Protein AF-A0A6B3EUR5-F1 (afdb_monomer_lite)

Secondary structure (DSSP, 8-state):
--------TTS-HHHHHHHHHHTT----B-TT--B--GGGS-SS--GGGSPP-HHHHHHHHHHHHH--

pLDDT: mean 89.79, std 8.79, range [56.0, 98.25]

Structure (mmCIF, N/CA/C/O backbone):
data_AF-A0A6B3EUR5-F1
#
_entry.id   AF-A0A6B3EUR5-F1
#
loop_
_atom_site.group_PDB
_atom_site.id
_atom_site.type_symbol
_atom_site.label_atom_id
_atom_site.label_alt_id
_atom_site.label_comp_id
_atom_site.label_asym_id
_atom_site.label_entity_id
_atom_site.label_seq_id
_atom_site.pdbx_PDB_ins_code
_atom_site.Cartn_x
_atom_site.Cartn_y
_atom_site.Cartn_z
_atom_site.occupancy
_atom_site.B_iso_or_equiv
_atom_site.auth_seq_id
_atom_site.auth_comp_id
_atom_site.auth_asym_id
_atom_site.auth_atom_id
_atom_site.pdbx_PDB_model_num
ATOM 1 N N . ARG A 1 1 ? -11.785 14.925 -11.339 1.00 87.69 1 ARG A N 1
ATOM 2 C CA . ARG A 1 1 ? -12.717 14.851 -10.184 1.00 87.69 1 ARG A CA 1
ATOM 3 C C . ARG A 1 1 ? -12.405 13.574 -9.416 1.00 87.69 1 ARG A C 1
ATOM 5 O O . ARG A 1 1 ? -12.295 12.541 -10.060 1.00 87.69 1 ARG A O 1
ATOM 12 N N . LEU A 1 2 ? -12.235 13.642 -8.096 1.00 89.56 2 LEU A N 1
ATOM 13 C CA . LEU A 1 2 ? -12.074 12.453 -7.251 1.00 89.56 2 LEU A CA 1
ATOM 14 C C . LEU A 1 2 ? -13.395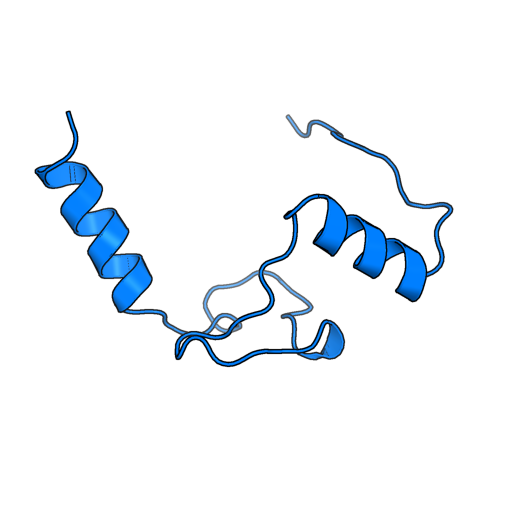 11.671 -7.194 1.00 89.56 2 LEU A C 1
ATOM 16 O O . LEU A 1 2 ? -14.460 12.280 -7.060 1.00 89.56 2 LEU A O 1
ATOM 20 N N . ARG A 1 3 ? -13.326 10.341 -7.286 1.00 94.44 3 ARG A N 1
ATOM 21 C CA . ARG A 1 3 ? -14.454 9.436 -7.038 1.00 94.44 3 ARG A CA 1
ATOM 22 C C . ARG A 1 3 ? -14.10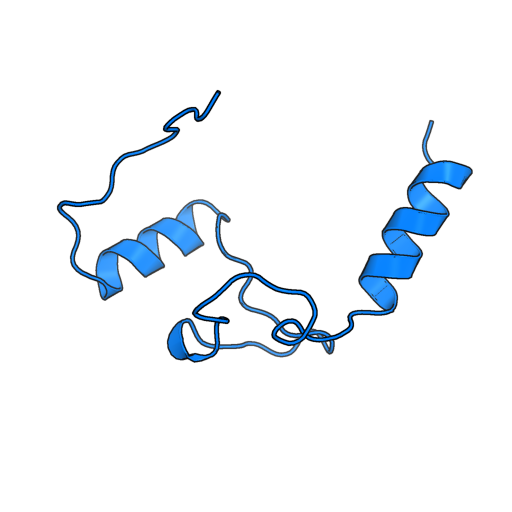3 8.545 -5.853 1.00 94.44 3 ARG A C 1
ATOM 24 O O . ARG A 1 3 ? -13.079 7.874 -5.888 1.00 94.44 3 ARG A O 1
ATOM 31 N N . VAL A 1 4 ? -14.964 8.529 -4.840 1.00 93.69 4 VAL A N 1
ATOM 32 C CA . VAL A 1 4 ? -14.861 7.582 -3.724 1.00 93.69 4 VAL A CA 1
ATOM 33 C C . VAL A 1 4 ? -15.461 6.252 -4.177 1.00 93.69 4 VAL A C 1
ATOM 35 O O . VAL A 1 4 ? -16.592 6.223 -4.664 1.00 93.69 4 VAL A O 1
ATOM 38 N N . GLN A 1 5 ? -14.682 5.173 -4.081 1.00 94.75 5 GLN A N 1
ATOM 39 C CA . GLN A 1 5 ? -15.115 3.823 -4.460 1.00 94.75 5 GLN A CA 1
ATOM 40 C C . GLN A 1 5 ? -15.633 3.017 -3.262 1.00 94.75 5 GLN A C 1
ATOM 42 O O . GLN A 1 5 ? -16.540 2.209 -3.436 1.00 94.75 5 GLN A O 1
ATOM 47 N N . ALA A 1 6 ? -15.083 3.249 -2.069 1.00 95.44 6 ALA A N 1
ATOM 48 C CA . ALA A 1 6 ? -15.541 2.684 -0.804 1.00 95.44 6 ALA A CA 1
ATOM 49 C C . ALA A 1 6 ? -15.068 3.554 0.372 1.00 95.44 6 ALA A C 1
ATOM 51 O O . ALA A 1 6 ? -14.100 4.303 0.222 1.00 95.44 6 ALA A O 1
ATOM 52 N N . ASP A 1 7 ? -15.746 3.433 1.514 1.00 96.50 7 ASP A N 1
ATOM 53 C CA . ASP A 1 7 ? -15.411 4.109 2.769 1.00 96.50 7 ASP A CA 1
ATOM 54 C C . ASP A 1 7 ? -15.107 3.061 3.850 1.00 96.50 7 ASP A C 1
ATOM 56 O O . ASP A 1 7 ? -15.936 2.196 4.126 1.00 96.50 7 ASP A O 1
ATOM 60 N N . TYR A 1 8 ? -13.900 3.125 4.413 1.00 96.75 8 TYR A N 1
ATOM 61 C CA . TYR A 1 8 ? -13.427 2.263 5.504 1.00 96.75 8 TYR A CA 1
ATOM 62 C C . TYR A 1 8 ? -12.917 3.082 6.689 1.00 96.75 8 TYR A C 1
ATOM 64 O O . TYR A 1 8 ? -12.128 2.580 7.485 1.00 96.75 8 TYR A O 1
ATOM 72 N N . SER A 1 9 ? -13.321 4.350 6.792 1.00 96.62 9 SER A N 1
ATOM 73 C CA . SER A 1 9 ? -12.869 5.244 7.863 1.00 96.62 9 SER A CA 1
ATOM 74 C C . SER A 1 9 ? -13.258 4.763 9.268 1.00 96.62 9 SER A C 1
ATOM 76 O O . SER A 1 9 ? -12.570 5.099 10.228 1.00 96.62 9 SER A O 1
ATOM 78 N N . ASP A 1 10 ? -14.287 3.917 9.378 1.00 97.88 10 ASP A N 1
ATOM 79 C CA . ASP A 1 10 ? -14.722 3.289 10.632 1.00 97.88 10 ASP A CA 1
ATOM 80 C C . ASP A 1 10 ? -13.880 2.061 11.044 1.00 97.88 10 ASP A C 1
ATOM 82 O O . ASP A 1 10 ? -14.046 1.537 12.149 1.00 97.88 10 ASP A O 1
ATOM 86 N N . LEU A 1 11 ? -12.987 1.560 10.178 1.00 98.25 11 LEU A N 1
ATOM 87 C CA . LEU A 1 11 ? -12.154 0.394 10.481 1.00 98.25 11 LEU A CA 1
ATOM 88 C C . LEU A 1 11 ? -10.883 0.782 11.241 1.00 98.25 11 LEU A C 1
ATOM 90 O O . LEU A 1 11 ? -10.205 1.758 10.925 1.00 98.25 11 LEU A O 1
ATOM 94 N N . GLY A 1 12 ? -10.494 -0.068 12.195 1.00 97.94 12 GLY A N 1
ATOM 95 C CA . GLY A 1 12 ? -9.136 -0.053 12.737 1.00 97.94 12 GLY A CA 1
ATOM 96 C C . GLY A 1 12 ? -8.108 -0.487 11.685 1.00 97.94 12 GLY A C 1
ATOM 97 O O . GLY A 1 12 ? -8.428 -1.233 10.761 1.00 97.94 12 GLY A O 1
ATOM 98 N N . GLU A 1 13 ? -6.852 -0.069 11.852 1.00 96.06 13 GLU A N 1
ATOM 99 C CA . GLU A 1 13 ? -5.794 -0.237 10.842 1.00 96.06 13 GLU A CA 1
ATOM 100 C C . GLU A 1 13 ? -5.589 -1.692 10.383 1.00 96.06 13 GLU A C 1
ATOM 102 O O . GLU A 1 13 ? -5.476 -1.953 9.186 1.00 96.06 13 GLU A O 1
ATOM 107 N N . SER A 1 14 ? -5.593 -2.657 11.309 1.00 96.56 14 SER A N 1
ATOM 108 C CA . SER A 1 14 ? -5.456 -4.077 10.947 1.00 96.56 14 SER A CA 1
ATOM 109 C C . SER A 1 14 ? -6.589 -4.537 10.027 1.00 96.56 14 SER A C 1
ATOM 111 O O . SER A 1 14 ? -6.329 -5.105 8.968 1.00 96.56 14 SER A O 1
ATOM 113 N N . ALA A 1 15 ? -7.836 -4.241 10.409 1.00 98.06 15 ALA A N 1
ATOM 114 C CA . ALA A 1 15 ? -9.023 -4.624 9.647 1.00 98.06 15 ALA A CA 1
ATOM 115 C C . ALA A 1 15 ? -9.075 -3.907 8.291 1.00 98.06 15 ALA A C 1
ATOM 117 O O . ALA A 1 15 ? -9.454 -4.500 7.284 1.00 98.06 15 ALA A O 1
ATOM 118 N N . PHE A 1 16 ? -8.630 -2.651 8.242 1.00 97.88 16 PHE A N 1
ATOM 119 C CA . PHE A 1 16 ? -8.472 -1.918 6.993 1.00 97.88 16 PHE A CA 1
ATOM 120 C C . PHE A 1 16 ? -7.520 -2.643 6.030 1.00 97.88 16 PHE A C 1
ATOM 122 O O . PHE A 1 16 ? -7.855 -2.854 4.864 1.00 97.88 16 PHE A O 1
ATOM 129 N N . TRP A 1 17 ? -6.347 -3.072 6.503 1.00 97.38 17 TRP A N 1
ATOM 130 C CA . TRP A 1 17 ? -5.379 -3.768 5.655 1.00 97.38 17 TRP A CA 1
ATOM 131 C C . TRP A 1 17 ? -5.820 -5.175 5.246 1.00 97.38 17 TRP A C 1
ATOM 133 O O . TRP A 1 17 ? -5.514 -5.596 4.126 1.00 97.38 17 TRP A O 1
ATOM 143 N N . ASP A 1 18 ? -6.557 -5.885 6.104 1.00 97.31 18 ASP A N 1
ATOM 144 C CA . ASP A 1 18 ? -7.228 -7.136 5.729 1.00 97.31 18 ASP A CA 1
ATOM 145 C C . ASP A 1 18 ? -8.176 -6.908 4.546 1.00 97.31 18 ASP A C 1
ATOM 147 O O . ASP A 1 18 ? -8.120 -7.630 3.548 1.00 97.31 18 ASP A O 1
ATOM 151 N N . GLU A 1 19 ? -8.966 -5.837 4.601 1.00 98.00 19 GLU A N 1
ATOM 152 C CA . GLU A 1 19 ? -9.906 -5.478 3.545 1.00 98.00 19 GLU A CA 1
ATOM 153 C C . GLU A 1 19 ? -9.231 -5.028 2.240 1.00 98.00 19 GLU A C 1
ATOM 155 O O . GLU A 1 19 ? -9.707 -5.349 1.145 1.00 98.00 19 GLU A O 1
ATOM 160 N N . MET A 1 20 ? -8.095 -4.328 2.318 1.00 97.69 20 MET A N 1
ATOM 161 C CA . MET A 1 20 ? -7.305 -3.980 1.130 1.00 97.69 20 MET A CA 1
ATOM 162 C C . MET A 1 20 ? -6.740 -5.227 0.439 1.00 97.69 20 MET A C 1
ATOM 164 O O . MET A 1 20 ? -6.741 -5.299 -0.793 1.00 97.69 20 MET A O 1
ATOM 168 N N . ARG A 1 21 ? -6.285 -6.225 1.213 1.00 96.94 21 ARG A N 1
ATOM 169 C CA . ARG A 1 21 ? -5.804 -7.507 0.673 1.00 96.94 21 ARG A CA 1
ATOM 170 C C . ARG A 1 21 ? -6.936 -8.310 0.045 1.00 96.94 21 ARG A C 1
ATOM 172 O O . ARG A 1 21 ? -6.788 -8.757 -1.089 1.00 96.94 21 ARG A O 1
ATOM 179 N N . ALA A 1 22 ? -8.065 -8.443 0.742 1.00 97.38 22 ALA A N 1
ATOM 180 C CA . ALA A 1 22 ? -9.227 -9.197 0.269 1.00 97.38 22 ALA A CA 1
ATOM 181 C C . ALA A 1 22 ? -9.779 -8.660 -1.063 1.00 97.38 22 ALA A C 1
ATOM 183 O O . ALA A 1 22 ? -10.242 -9.429 -1.901 1.00 97.38 22 ALA A O 1
ATOM 184 N N . ARG A 1 23 ? -9.690 -7.342 -1.288 1.00 97.25 23 ARG A N 1
ATOM 185 C CA . ARG A 1 23 ? -10.113 -6.698 -2.542 1.00 97.25 23 ARG A CA 1
ATOM 186 C C . ARG A 1 23 ? -9.035 -6.618 -3.620 1.00 97.25 23 ARG A C 1
ATOM 188 O O . ARG A 1 23 ? -9.312 -6.088 -4.694 1.00 97.25 23 ARG A O 1
ATOM 195 N N . HIS A 1 24 ? -7.826 -7.112 -3.356 1.00 96.44 24 HIS A N 1
ATOM 196 C CA . HIS A 1 24 ? -6.664 -6.943 -4.235 1.00 96.44 24 HIS A CA 1
ATOM 197 C C . HIS A 1 24 ? -6.333 -5.468 -4.535 1.00 96.44 24 HIS A C 1
ATOM 199 O O . HIS A 1 24 ? -5.888 -5.125 -5.628 1.00 96.44 24 HIS A O 1
ATOM 205 N N . TRP A 1 25 ? -6.567 -4.574 -3.572 1.00 96.44 25 TRP A N 1
ATOM 206 C CA . TRP A 1 25 ? -6.290 -3.135 -3.698 1.00 96.44 25 TRP A CA 1
ATOM 207 C C . TRP A 1 25 ? -4.907 -2.738 -3.186 1.00 96.44 25 TRP A C 1
ATOM 209 O O . TRP A 1 25 ? -4.496 -1.590 -3.336 1.00 96.44 25 TRP A O 1
ATOM 219 N N . VAL A 1 26 ? -4.173 -3.685 -2.606 1.00 95.81 26 VAL A N 1
ATOM 220 C CA . VAL A 1 26 ? -2.785 -3.515 -2.188 1.00 95.81 26 VAL A CA 1
ATOM 221 C C . VAL A 1 26 ? -1.912 -4.575 -2.849 1.00 95.81 26 VAL A C 1
ATOM 223 O O . VAL A 1 26 ? -2.293 -5.741 -2.954 1.00 95.81 26 VAL A O 1
ATOM 226 N N . TRP A 1 27 ? -0.727 -4.158 -3.282 1.00 93.75 27 TRP A N 1
ATOM 227 C CA . TRP A 1 27 ? 0.317 -5.042 -3.777 1.00 93.75 27 TRP A CA 1
ATOM 228 C C . TRP A 1 27 ? 1.441 -5.089 -2.744 1.00 93.75 27 TRP A C 1
ATOM 230 O O . TRP A 1 27 ? 2.093 -4.080 -2.498 1.00 93.75 27 TRP A O 1
ATOM 240 N N . LEU A 1 28 ? 1.623 -6.248 -2.113 1.00 95.25 28 LEU A N 1
ATOM 241 C CA . LEU A 1 28 ? 2.588 -6.467 -1.033 1.00 95.25 28 LEU A CA 1
ATOM 242 C C . LEU A 1 28 ? 3.767 -7.313 -1.517 1.00 95.25 28 LEU A C 1
ATOM 244 O O . LEU A 1 28 ? 4.089 -8.351 -0.937 1.00 95.25 28 LEU A O 1
ATOM 248 N N . ARG A 1 29 ? 4.372 -6.878 -2.624 1.00 94.38 29 ARG A N 1
ATOM 249 C CA . ARG A 1 29 ? 5.648 -7.403 -3.108 1.00 94.38 29 ARG A CA 1
ATOM 250 C C . ARG A 1 29 ? 6.541 -6.272 -3.586 1.00 94.38 29 ARG A C 1
ATOM 252 O O . ARG A 1 29 ? 6.026 -5.292 -4.132 1.00 94.38 29 ARG A O 1
ATOM 259 N N . ASP A 1 30 ? 7.837 -6.437 -3.394 1.00 92.06 30 ASP A N 1
ATOM 260 C CA . ASP A 1 30 ? 8.858 -5.512 -3.879 1.00 92.06 30 ASP A CA 1
ATOM 261 C C . ASP A 1 30 ? 9.204 -5.742 -5.370 1.00 92.06 30 ASP A C 1
ATOM 263 O O . ASP A 1 30 ? 8.534 -6.508 -6.073 1.00 92.06 30 ASP A O 1
ATOM 267 N N . GLU A 1 31 ? 10.232 -5.048 -5.867 1.00 90.88 31 GLU A N 1
ATOM 268 C CA . GLU A 1 31 ? 10.757 -5.141 -7.236 1.00 90.88 31 GLU A CA 1
ATOM 269 C C . GLU A 1 31 ? 11.377 -6.504 -7.581 1.00 90.88 31 GLU A C 1
ATOM 271 O O . GLU A 1 31 ? 11.494 -6.858 -8.757 1.00 90.88 31 GLU A O 1
ATOM 276 N N . HIS A 1 32 ? 11.769 -7.277 -6.569 1.00 91.69 32 HIS A N 1
ATOM 277 C CA . HIS A 1 32 ? 12.294 -8.631 -6.715 1.00 91.69 32 HIS A CA 1
ATOM 278 C C . HIS A 1 32 ? 11.186 -9.691 -6.620 1.00 91.69 32 HIS A C 1
ATOM 280 O O . HIS A 1 32 ? 11.398 -10.851 -6.975 1.00 91.69 32 HIS A O 1
ATOM 286 N N . GLY A 1 33 ? 9.975 -9.281 -6.233 1.00 91.12 33 GLY A N 1
ATOM 287 C CA . GLY A 1 33 ? 8.819 -10.146 -6.037 1.00 91.12 33 GLY A CA 1
ATOM 288 C C . GLY A 1 33 ? 8.738 -10.742 -4.632 1.00 91.12 33 GLY A C 1
ATOM 289 O O . GLY A 1 33 ? 7.839 -11.559 -4.379 1.00 91.12 33 GLY A O 1
ATOM 290 N N . ASP A 1 34 ? 9.620 -10.328 -3.726 1.00 94.94 34 ASP A N 1
ATOM 291 C CA . ASP A 1 34 ? 9.654 -10.787 -2.346 1.00 94.94 34 ASP A CA 1
ATOM 292 C C . ASP A 1 34 ? 8.480 -10.195 -1.555 1.00 94.94 34 ASP A C 1
ATOM 294 O O . ASP A 1 34 ? 8.004 -9.094 -1.852 1.00 94.94 34 ASP A O 1
ATOM 298 N N . PRO A 1 35 ? 7.922 -10.942 -0.587 1.00 96.19 35 PRO A N 1
ATOM 299 C CA . PRO A 1 35 ? 6.790 -10.472 0.199 1.00 96.19 35 PRO A CA 1
ATOM 300 C C . PRO A 1 35 ? 7.200 -9.315 1.118 1.00 96.19 35 PRO A C 1
ATOM 302 O O . PRO A 1 35 ? 8.174 -9.430 1.856 1.00 96.19 35 PRO A O 1
ATOM 305 N N . VAL A 1 36 ? 6.390 -8.254 1.145 1.00 95.50 36 VAL A N 1
ATOM 306 C CA . VAL A 1 36 ? 6.547 -7.130 2.086 1.00 95.50 36 VAL A CA 1
ATOM 307 C C . VAL A 1 36 ? 5.331 -6.985 2.995 1.00 95.50 36 VAL A C 1
ATOM 309 O O . VAL A 1 36 ? 4.228 -7.448 2.695 1.00 95.50 36 VAL A O 1
ATOM 312 N N . THR A 1 37 ? 5.515 -6.328 4.131 1.00 95.94 37 THR A N 1
ATOM 313 C CA . THR A 1 37 ? 4.448 -5.995 5.075 1.00 95.94 37 THR A CA 1
ATOM 314 C C . THR A 1 37 ? 3.843 -4.626 4.773 1.00 95.94 37 THR A C 1
ATOM 316 O O . THR A 1 37 ? 4.412 -3.791 4.073 1.00 95.94 37 THR A O 1
ATOM 319 N N . THR A 1 38 ? 2.666 -4.351 5.333 1.00 94.69 38 THR A N 1
ATOM 320 C CA . THR A 1 38 ? 2.004 -3.047 5.167 1.00 94.69 38 THR A CA 1
ATOM 321 C C . THR A 1 38 ? 2.784 -1.896 5.804 1.00 94.69 38 THR A C 1
ATOM 323 O O . THR A 1 38 ? 2.643 -0.762 5.359 1.00 94.69 38 THR A O 1
ATOM 326 N N . GLY A 1 39 ? 3.629 -2.176 6.804 1.00 94.19 39 GLY A N 1
ATOM 327 C CA . GLY A 1 39 ? 4.506 -1.183 7.432 1.00 94.19 39 GLY A CA 1
ATOM 328 C C . GLY A 1 39 ? 5.693 -0.760 6.560 1.00 94.19 39 GLY A C 1
ATOM 329 O O . GLY A 1 39 ? 6.273 0.295 6.797 1.00 94.19 39 GLY A O 1
ATOM 330 N N . GLU A 1 40 ? 6.028 -1.550 5.539 1.00 93.38 40 GLU A N 1
ATOM 331 C CA . GLU A 1 40 ? 7.100 -1.256 4.578 1.00 93.38 40 GLU A CA 1
ATOM 332 C C . GLU A 1 40 ? 6.593 -0.449 3.373 1.00 93.38 40 GLU A C 1
ATOM 334 O O . GLU A 1 40 ? 7.383 0.008 2.547 1.00 93.38 40 GLU A O 1
ATOM 339 N N . LEU A 1 41 ? 5.278 -0.219 3.274 1.00 92.19 41 LEU A N 1
ATOM 340 C CA . LEU A 1 41 ? 4.707 0.589 2.204 1.00 92.19 41 LEU A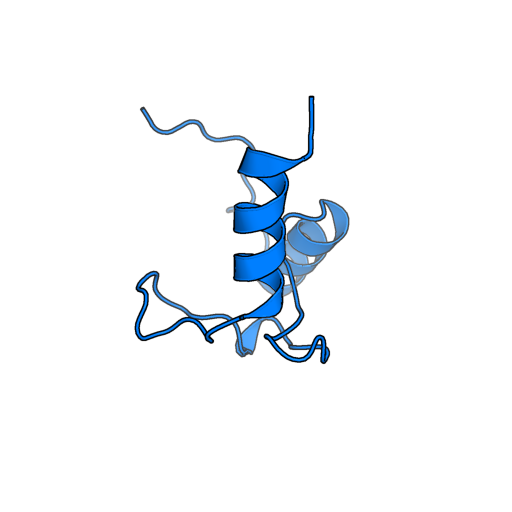 CA 1
ATOM 341 C C . LEU A 1 41 ? 5.140 2.063 2.318 1.00 92.19 41 LEU A C 1
ATOM 343 O O . LEU A 1 41 ? 5.136 2.638 3.413 1.00 92.19 41 LEU A O 1
ATOM 347 N N . PRO A 1 42 ? 5.431 2.738 1.190 1.00 90.00 42 PRO A N 1
ATOM 348 C CA . PRO A 1 42 ? 5.756 4.156 1.204 1.00 90.00 42 PRO A CA 1
ATOM 349 C C . PRO A 1 42 ? 4.598 4.988 1.765 1.00 90.00 42 PRO A C 1
ATOM 351 O O . PRO A 1 42 ? 3.494 5.007 1.225 1.00 90.00 42 PRO A O 1
ATOM 354 N N . THR A 1 43 ? 4.865 5.768 2.811 1.00 88.31 43 THR A N 1
ATOM 355 C CA . THR A 1 43 ? 3.856 6.637 3.450 1.00 88.31 43 THR A CA 1
ATOM 356 C C . THR A 1 43 ? 3.510 7.884 2.634 1.00 88.31 43 THR A C 1
ATOM 358 O O . THR A 1 43 ? 2.605 8.642 2.986 1.00 88.31 43 THR A O 1
ATOM 361 N N . ARG A 1 44 ? 4.250 8.148 1.552 1.00 85.44 44 ARG A N 1
ATOM 362 C CA . ARG A 1 44 ? 4.045 9.292 0.659 1.00 85.44 44 ARG A CA 1
ATOM 363 C C . ARG A 1 44 ? 4.296 8.886 -0.781 1.00 85.44 44 ARG A C 1
ATOM 365 O O . ARG A 1 44 ? 5.247 8.167 -1.071 1.00 85.44 44 ARG A O 1
ATOM 372 N N . LEU A 1 45 ? 3.500 9.449 -1.682 1.00 82.88 45 LEU A N 1
ATOM 373 C CA . LEU A 1 45 ? 3.705 9.291 -3.115 1.00 82.88 45 LEU A CA 1
ATOM 374 C C . LEU A 1 45 ? 4.908 10.124 -3.589 1.00 82.88 45 LEU A C 1
ATOM 376 O O . LEU A 1 45 ? 5.104 11.257 -3.143 1.00 82.88 45 LEU A O 1
ATOM 380 N N . GLY A 1 46 ? 5.709 9.566 -4.496 1.00 79.56 46 GLY A N 1
ATOM 381 C CA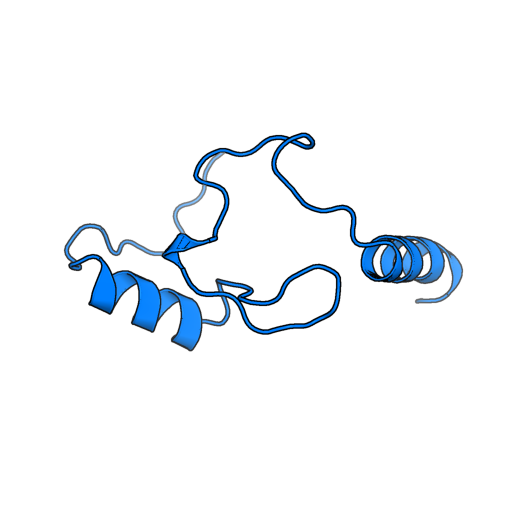 . GLY A 1 46 ? 6.824 10.253 -5.151 1.00 79.56 46 GLY A CA 1
ATOM 382 C C . GLY A 1 46 ? 7.882 9.273 -5.645 1.00 79.56 46 GLY A C 1
ATOM 383 O O . GLY A 1 46 ? 8.243 8.362 -4.910 1.00 79.56 46 GLY A O 1
ATOM 384 N N . LEU A 1 47 ? 8.392 9.480 -6.864 1.00 80.81 47 LEU A N 1
ATOM 385 C CA . LEU A 1 47 ? 9.318 8.552 -7.535 1.00 80.81 47 LEU A CA 1
ATOM 386 C C . LEU A 1 47 ? 10.536 8.178 -6.679 1.00 80.81 47 LEU A C 1
ATOM 388 O O . LEU A 1 47 ? 10.961 7.036 -6.699 1.00 80.81 47 LEU A O 1
ATOM 392 N N . SER A 1 48 ? 11.046 9.103 -5.865 1.00 84.00 48 SER A N 1
ATOM 393 C CA . SER A 1 48 ? 12.191 8.852 -4.981 1.00 84.00 48 SER A CA 1
ATOM 394 C C . SER A 1 48 ? 11.914 7.918 -3.797 1.00 84.00 48 SER A C 1
ATOM 396 O O . SER A 1 48 ? 12.843 7.593 -3.065 1.00 84.00 48 SER A O 1
ATOM 398 N N . ARG A 1 49 ? 10.654 7.541 -3.552 1.00 82.56 49 ARG A N 1
ATOM 399 C CA . ARG A 1 49 ? 10.245 6.646 -2.455 1.00 82.56 49 ARG A CA 1
ATOM 400 C C . ARG A 1 49 ? 9.729 5.298 -2.948 1.00 82.56 49 ARG A C 1
ATOM 402 O O . ARG A 1 49 ? 9.376 4.466 -2.121 1.00 82.56 49 ARG A O 1
ATOM 409 N N . PHE A 1 50 ? 9.631 5.120 -4.263 1.00 84.00 50 PHE A N 1
ATOM 410 C CA . PHE A 1 50 ? 9.297 3.841 -4.869 1.00 84.00 50 PHE A CA 1
ATOM 411 C C . PHE A 1 50 ? 10.573 3.185 -5.372 1.00 84.00 50 PHE A C 1
ATOM 413 O O . PHE A 1 50 ? 11.475 3.859 -5.868 1.00 84.00 50 PHE A O 1
ATOM 420 N N . HIS A 1 51 ? 10.620 1.869 -5.233 1.00 84.75 51 HIS A N 1
ATOM 421 C CA . HIS A 1 51 ? 11.668 1.057 -5.819 1.00 84.75 51 HIS A CA 1
ATOM 422 C C . HIS A 1 51 ? 11.521 1.034 -7.343 1.00 84.75 51 HIS A C 1
ATOM 424 O O . HIS A 1 51 ? 10.407 1.134 -7.871 1.00 84.75 51 HIS A O 1
ATOM 430 N N . ASP A 1 52 ? 12.649 0.924 -8.038 1.00 86.25 52 ASP A N 1
ATOM 431 C CA . ASP A 1 52 ? 12.660 0.750 -9.486 1.00 86.25 52 ASP A CA 1
ATOM 432 C C . ASP A 1 52 ? 12.399 -0.723 -9.826 1.00 86.25 52 ASP A C 1
ATOM 434 O O . ASP A 1 52 ? 13.151 -1.605 -9.422 1.00 86.25 52 ASP A O 1
ATOM 438 N N . ASP A 1 53 ? 11.318 -0.983 -10.562 1.00 87.44 53 ASP A N 1
ATOM 439 C CA . ASP A 1 53 ? 10.891 -2.318 -10.989 1.00 87.44 53 ASP A CA 1
ATOM 440 C C . ASP A 1 53 ? 11.080 -2.427 -12.518 1.00 87.44 53 ASP A C 1
ATOM 442 O O . ASP A 1 53 ? 10.188 -2.054 -13.300 1.00 87.44 53 ASP A O 1
ATOM 446 N N . PRO A 1 54 ? 12.253 -2.902 -12.987 1.00 85.25 54 PRO A N 1
ATOM 447 C CA . PRO A 1 54 ? 12.576 -2.931 -14.412 1.00 85.25 54 PRO A CA 1
ATOM 448 C C . PRO A 1 54 ? 11.685 -3.907 -15.190 1.00 85.25 54 PRO A C 1
ATOM 450 O O . PRO A 1 54 ? 11.398 -3.682 -16.370 1.00 85.25 54 PRO A O 1
ATOM 453 N N . TYR A 1 55 ? 11.193 -4.965 -14.539 1.00 86.44 55 TYR A N 1
ATOM 454 C CA . TYR A 1 55 ? 10.287 -5.928 -15.161 1.00 86.44 55 TYR A CA 1
ATOM 455 C C . TYR A 1 55 ? 8.909 -5.312 -15.408 1.00 86.44 55 TYR A C 1
ATOM 457 O O . TYR A 1 55 ? 8.335 -5.509 -16.483 1.00 86.44 55 TYR A O 1
ATOM 465 N N . ARG A 1 56 ? 8.399 -4.496 -14.476 1.00 86.19 56 ARG A N 1
ATOM 466 C CA . ARG A 1 56 ? 7.172 -3.713 -14.693 1.00 86.19 56 ARG A CA 1
ATOM 467 C C . ARG A 1 56 ? 7.307 -2.779 -15.885 1.00 86.19 56 ARG A C 1
ATOM 469 O O . ARG A 1 56 ? 6.401 -2.717 -16.716 1.00 86.19 56 ARG A O 1
ATOM 476 N N . S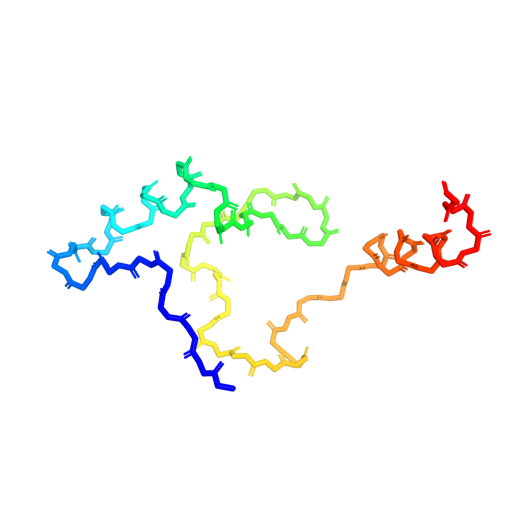ER A 1 57 ? 8.438 -2.086 -15.984 1.00 85.50 57 SER A N 1
ATOM 477 C CA . SER A 1 57 ? 8.733 -1.184 -17.100 1.00 85.50 57 SER A CA 1
ATOM 478 C C . SER A 1 57 ? 8.748 -1.928 -18.440 1.00 85.50 57 SER A C 1
ATOM 480 O O . SER A 1 57 ? 8.147 -1.461 -19.409 1.00 85.50 57 SER A O 1
ATOM 482 N N . LEU A 1 58 ? 9.341 -3.127 -18.489 1.00 86.12 58 LEU A N 1
ATOM 483 C CA . LEU A 1 58 ? 9.346 -3.971 -19.687 1.00 86.12 58 LEU A CA 1
ATOM 484 C C . LEU A 1 58 ? 7.936 -4.425 -20.099 1.00 86.12 58 LEU A C 1
ATOM 486 O O . LEU A 1 58 ? 7.613 -4.416 -21.289 1.00 86.12 58 LEU A O 1
ATOM 490 N N . VAL A 1 59 ? 7.080 -4.800 -19.142 1.00 87.31 59 VAL A N 1
ATOM 491 C CA . VAL A 1 59 ? 5.685 -5.175 -19.434 1.00 87.31 59 VAL A CA 1
ATOM 492 C C . VAL A 1 59 ? 4.931 -4.011 -20.074 1.00 87.31 59 VAL A C 1
ATOM 494 O O . VAL A 1 59 ? 4.256 -4.216 -21.077 1.00 87.31 59 VAL A O 1
ATOM 497 N N . TYR A 1 60 ? 5.060 -2.789 -19.551 1.00 83.94 60 TYR A N 1
ATOM 498 C CA . TYR A 1 60 ? 4.404 -1.624 -20.157 1.00 83.94 60 TYR A CA 1
ATOM 499 C C . TYR A 1 60 ? 4.962 -1.301 -21.545 1.00 83.94 60 TYR A C 1
ATOM 501 O O . TYR A 1 60 ? 4.183 -1.104 -22.473 1.00 83.94 60 TYR A O 1
ATOM 509 N N . PHE A 1 61 ? 6.285 -1.337 -21.718 1.00 84.56 61 PHE A N 1
ATOM 510 C CA . PHE A 1 61 ? 6.913 -1.117 -23.023 1.00 84.56 61 PHE A CA 1
ATOM 511 C C . PHE A 1 61 ? 6.427 -2.120 -24.078 1.00 84.56 61 PHE A C 1
ATOM 513 O O . PHE A 1 61 ? 6.054 -1.746 -25.187 1.00 84.56 61 PHE A O 1
ATOM 520 N N . THR A 1 62 ? 6.402 -3.407 -23.731 1.00 85.12 62 THR A N 1
ATOM 521 C CA . THR A 1 62 ? 5.950 -4.464 -24.648 1.00 85.12 62 THR A CA 1
ATOM 522 C C . THR A 1 62 ? 4.441 -4.450 -24.860 1.00 85.12 62 THR A C 1
ATOM 524 O O . THR A 1 62 ? 3.985 -4.822 -25.942 1.00 85.12 62 THR A O 1
ATOM 527 N N . ARG A 1 63 ? 3.658 -3.980 -23.877 1.00 83.25 63 ARG A N 1
ATOM 528 C CA . ARG A 1 63 ? 2.210 -3.804 -24.014 1.00 83.25 63 ARG A CA 1
ATOM 529 C C . ARG A 1 63 ? 1.857 -2.903 -25.190 1.00 83.25 63 ARG A C 1
ATOM 531 O O . ARG A 1 63 ? 1.022 -3.289 -26.003 1.00 83.25 63 ARG A O 1
ATOM 538 N N . ASP A 1 64 ? 2.537 -1.768 -25.295 1.00 72.44 64 ASP A N 1
ATOM 539 C CA . ASP A 1 64 ? 2.289 -0.762 -26.332 1.00 72.44 64 ASP A CA 1
ATOM 540 C C . ASP A 1 64 ? 2.729 -1.217 -27.736 1.00 72.44 64 ASP A C 1
ATOM 542 O O . ASP A 1 64 ? 2.321 -0.629 -28.736 1.00 72.44 64 ASP A O 1
A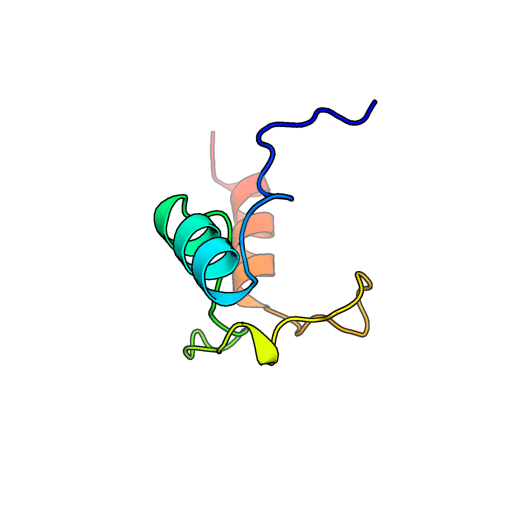TOM 546 N N . ILE A 1 65 ? 3.541 -2.276 -27.823 1.00 78.88 65 ILE A N 1
ATOM 547 C CA . ILE A 1 65 ? 4.069 -2.814 -29.085 1.00 78.88 65 ILE A CA 1
ATOM 548 C C . ILE A 1 65 ? 3.334 -4.095 -29.516 1.00 78.88 65 ILE A C 1
ATOM 550 O O . ILE A 1 65 ? 3.255 -4.379 -30.710 1.00 78.88 65 ILE A O 1
ATOM 554 N N . GLY A 1 66 ? 2.820 -4.889 -28.569 1.00 65.50 66 GLY A N 1
ATOM 555 C CA . GLY A 1 66 ? 2.433 -6.283 -28.821 1.00 65.50 66 GLY A CA 1
ATOM 556 C C . GLY A 1 66 ? 0.977 -6.671 -28.554 1.00 65.50 66 GLY A C 1
ATOM 557 O O . GLY A 1 66 ? 0.546 -7.694 -29.080 1.00 65.50 66 GLY A O 1
ATOM 558 N N . TYR A 1 67 ? 0.208 -5.913 -27.765 1.00 56.00 67 TYR A N 1
ATOM 559 C CA . TYR A 1 67 ? -1.179 -6.283 -27.450 1.00 56.00 67 TYR A CA 1
ATOM 560 C C . TYR A 1 67 ? -2.155 -5.471 -28.312 1.00 56.00 67 TYR A C 1
ATOM 562 O O . TYR A 1 67 ? -2.281 -4.261 -28.137 1.00 56.00 67 TYR A O 1
ATOM 570 N N . THR A 1 68 ? -2.833 -6.155 -29.240 1.00 58.03 68 THR A N 1
ATOM 571 C CA . THR A 1 68 ? -4.041 -5.670 -29.938 1.00 58.03 68 THR A CA 1
ATOM 572 C C . THR A 1 68 ? -5.281 -6.289 -29.317 1.00 58.03 68 THR A C 1
ATOM 574 O O . THR A 1 68 ? -5.187 -7.455 -28.871 1.00 58.03 68 THR A O 1
#

Radius of gyration: 15.34 Å; chains: 1; bounding box: 28×26×43 Å

Sequence (68 aa):
RLRVQADYSDLGESAFWDEMRARHWVWLRDEHGDPVTTGELPTRLGLSRFHDDPYRSLVYFTRDIGYT

Foldseek 3Di:
DDDDPDDDVVDDPVVVVVVCVVVVVDDQAALVRDGHDPVLDDPDDDPVSHDDNVVVVVCVVVCVVPPD